Protein AF-A0AAN8ZXE7-F1 (afdb_monomer_lite)

Foldseek 3Di:
DQVVCVVVPDDDDDDDPPPPCPLQVQQPALEAEDDHQDPCPHDPVSHHVNHHYHYPHDYDDD

Sequence (62 aa):
MAELLKWHHATVTTCHSRTADLEGTVRSADILVVGIGSPEFVKGTWVKPGAVVIDCGINSIP

pLDDT: mean 97.3, std 2.27, range [83.62, 98.69]

Organism: Halocaridina rubra (NCBI:txid373956)

Radius of gyration: 12.11 Å; chains: 1; bounding box: 30×28×23 Å

Secondary structure (DSSP, 8-state):
-HHHHHHTT-------TT-TTHHHHHHH-SEEEE----TT-S-GGGSPTT-EEEE-------

InterPro domains:
  IPR020631 Tetrahydrofolate dehydrogenase/cyclohydrolase, NAD(P)-binding domain [PF02882] (1-61)
  IPR036291 NAD(P)-binding domain superfamily [SSF51735] (1-61)

Structure (mmCIF, N/CA/C/O backbone):
data_AF-A0AAN8ZXE7-F1
#
_entry.id   AF-A0AAN8ZXE7-F1
#
loop_
_atom_site.group_PDB
_atom_site.id
_atom_site.type_symbol
_atom_site.label_atom_id
_atom_site.label_alt_id
_atom_site.label_comp_id
_atom_site.label_asym_id
_atom_site.label_entity_id
_atom_site.label_seq_id
_atom_site.pdbx_PDB_ins_code
_atom_site.Cartn_x
_atom_site.Cartn_y
_atom_site.Cartn_z
_atom_site.occupancy
_atom_site.B_iso_or_equiv
_atom_site.auth_seq_id
_atom_site.auth_comp_id
_atom_site.auth_asym_id
_atom_site.auth_atom_id
_atom_site.pdbx_PDB_model_num
ATOM 1 N N . MET A 1 1 ? 0.791 4.429 -12.705 1.00 93.12 1 MET 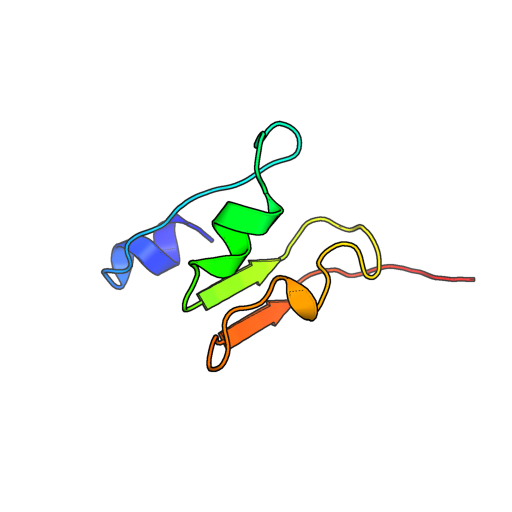A N 1
ATOM 2 C CA . MET A 1 1 ? -0.423 3.879 -12.063 1.00 93.12 1 MET A CA 1
ATOM 3 C C . MET A 1 1 ? -1.375 4.961 -11.566 1.00 93.12 1 MET A C 1
ATOM 5 O O . MET A 1 1 ? -2.530 4.929 -11.960 1.00 93.12 1 MET A O 1
ATOM 9 N N . ALA A 1 2 ? -0.912 5.924 -10.755 1.00 96.25 2 ALA A N 1
ATOM 10 C CA . ALA A 1 2 ? -1.777 6.946 -10.150 1.00 96.25 2 ALA A CA 1
ATOM 11 C C . ALA A 1 2 ? -2.678 7.698 -11.150 1.00 96.25 2 ALA A C 1
ATOM 13 O O . ALA A 1 2 ? -3.851 7.903 -10.861 1.00 96.25 2 ALA A O 1
ATOM 14 N N . GLU A 1 3 ? -2.162 8.060 -12.332 1.00 98.44 3 GLU A N 1
ATOM 15 C CA . GLU A 1 3 ? -2.981 8.705 -13.366 1.00 98.44 3 GLU A CA 1
ATOM 16 C C . GLU A 1 3 ? -4.142 7.815 -13.817 1.00 98.44 3 GLU A C 1
ATOM 18 O O . GLU A 1 3 ? -5.280 8.227 -13.664 1.00 98.44 3 GLU A O 1
ATOM 23 N N . LEU A 1 4 ? -3.908 6.574 -14.259 1.00 98.44 4 LEU A N 1
ATOM 24 C CA . LEU A 1 4 ? -4.983 5.676 -14.721 1.00 98.44 4 LEU A CA 1
ATOM 25 C C . LEU A 1 4 ? -6.165 5.615 -13.737 1.00 98.44 4 LEU A C 1
ATOM 27 O O . LEU A 1 4 ? -7.313 5.762 -14.141 1.00 98.44 4 LEU A O 1
ATOM 31 N N . LEU A 1 5 ? -5.881 5.486 -12.439 1.00 98.44 5 LEU A N 1
ATOM 32 C CA . LEU A 1 5 ? -6.911 5.451 -11.398 1.00 98.44 5 LEU A CA 1
ATOM 33 C C . LEU A 1 5 ? -7.668 6.786 -11.266 1.00 98.44 5 LEU A C 1
ATOM 35 O O . LEU A 1 5 ? -8.893 6.783 -11.172 1.00 98.44 5 LEU A O 1
ATOM 39 N N . LYS A 1 6 ? -6.973 7.931 -11.318 1.00 98.31 6 LYS A N 1
ATOM 40 C CA . LYS A 1 6 ? -7.611 9.263 -11.292 1.00 98.31 6 LYS A CA 1
ATOM 41 C C . LYS A 1 6 ? -8.471 9.530 -12.527 1.00 98.31 6 LYS A C 1
ATOM 43 O O . LYS A 1 6 ? -9.545 10.110 -12.403 1.00 98.31 6 LYS A O 1
ATOM 48 N N . TRP A 1 7 ? -8.019 9.102 -13.705 1.00 98.69 7 TRP A N 1
ATOM 49 C CA . TRP A 1 7 ? -8.777 9.227 -14.955 1.00 98.69 7 TRP A CA 1
ATOM 50 C C . TRP A 1 7 ? -10.071 8.399 -14.924 1.00 98.69 7 TRP A C 1
ATOM 52 O O . TRP A 1 7 ? -11.050 8.780 -15.553 1.00 98.69 7 TRP A O 1
ATOM 62 N N . HIS A 1 8 ? -10.102 7.328 -14.125 1.00 98.44 8 HIS A N 1
ATOM 63 C CA . HIS A 1 8 ? -11.303 6.554 -13.796 1.00 98.44 8 HIS A CA 1
ATOM 64 C C . HIS A 1 8 ? -11.977 6.995 -12.479 1.00 98.44 8 HIS A C 1
ATOM 66 O O . HIS A 1 8 ? -12.711 6.223 -11.866 1.00 98.44 8 HIS A O 1
ATOM 72 N N . HIS A 1 9 ? -11.759 8.245 -12.059 1.00 98.25 9 HIS A N 1
ATOM 73 C CA . HIS A 1 9 ? -12.441 8.911 -10.942 1.00 98.25 9 HIS A CA 1
ATOM 74 C C . HIS A 1 9 ? -12.188 8.336 -9.537 1.00 98.25 9 HIS A C 1
ATOM 76 O O . HIS A 1 9 ? -12.954 8.616 -8.615 1.00 98.25 9 HIS A O 1
ATOM 82 N N . ALA A 1 10 ? -11.104 7.588 -9.325 1.00 98.62 10 ALA A N 1
ATOM 83 C CA . ALA A 1 10 ? -10.702 7.190 -7.978 1.00 98.62 10 ALA A CA 1
ATOM 84 C C . ALA A 1 10 ? -10.042 8.352 -7.208 1.00 98.62 10 ALA A C 1
ATOM 86 O O . ALA A 1 10 ? -9.301 9.159 -7.778 1.00 98.62 10 ALA A O 1
ATOM 87 N N . THR A 1 11 ? -10.227 8.394 -5.884 1.00 98.50 11 THR A N 1
ATOM 88 C CA . THR A 1 11 ? -9.347 9.157 -4.985 1.00 98.50 11 THR A CA 1
ATOM 89 C C . THR A 1 11 ? -8.063 8.363 -4.773 1.00 98.50 11 THR A C 1
ATOM 91 O O . THR A 1 11 ? -8.107 7.209 -4.356 1.00 98.50 11 THR A O 1
ATOM 94 N N . VAL A 1 12 ? -6.914 8.966 -5.080 1.00 98.44 12 VAL A N 1
ATOM 95 C CA . VAL A 1 12 ? -5.629 8.256 -5.103 1.00 98.44 12 VAL A CA 1
ATOM 96 C C . VAL A 1 12 ? -4.661 8.848 -4.089 1.00 98.44 12 VAL A C 1
ATOM 98 O O . VAL A 1 12 ? -4.282 10.013 -4.197 1.00 98.44 12 VAL A O 1
ATOM 101 N N . THR A 1 13 ? -4.179 8.004 -3.178 1.00 98.69 13 THR A N 1
ATOM 102 C CA . THR A 1 13 ? -3.022 8.285 -2.319 1.00 98.69 13 THR A CA 1
ATOM 103 C C . THR A 1 13 ? -1.803 7.560 -2.879 1.00 98.69 13 THR A C 1
ATOM 105 O O . THR A 1 13 ? -1.844 6.355 -3.112 1.00 98.69 13 THR A O 1
ATOM 108 N N . THR A 1 14 ? -0.708 8.286 -3.119 1.00 98.19 14 THR A N 1
ATOM 109 C CA . THR A 1 14 ? 0.564 7.689 -3.562 1.00 98.19 14 THR A CA 1
ATOM 110 C C . THR A 1 14 ? 1.519 7.583 -2.378 1.00 98.19 14 THR A C 1
ATOM 112 O O . THR A 1 14 ? 1.857 8.595 -1.768 1.00 98.19 14 THR A O 1
ATOM 115 N N . CYS A 1 15 ? 1.966 6.367 -2.070 1.00 98.44 15 CYS A N 1
ATOM 116 C CA . CYS A 1 15 ? 2.922 6.087 -0.997 1.00 98.44 15 CYS A CA 1
ATOM 117 C C . CYS A 1 15 ? 4.326 5.797 -1.542 1.00 98.44 15 CYS A C 1
ATOM 119 O O . CYS A 1 15 ? 4.500 5.482 -2.719 1.00 98.44 15 CYS A O 1
ATOM 121 N N . HIS A 1 16 ? 5.333 5.888 -0.674 1.00 97.56 16 HIS A N 1
ATOM 122 C CA . HIS A 1 16 ? 6.727 5.567 -0.986 1.00 97.56 16 HIS A CA 1
ATOM 123 C C . HIS A 1 16 ? 7.529 5.280 0.294 1.00 97.56 16 HIS A C 1
ATOM 125 O O . HIS A 1 16 ? 7.003 5.313 1.403 1.00 97.56 16 HIS A O 1
ATOM 131 N N . SER A 1 17 ? 8.840 5.071 0.155 1.00 97.56 17 SER A N 1
ATOM 132 C CA . SER A 1 17 ? 9.779 4.740 1.242 1.00 97.56 17 SER A CA 1
ATOM 133 C C . SER A 1 17 ? 9.881 5.755 2.391 1.00 97.56 17 SER A C 1
ATOM 135 O O . SER A 1 17 ? 10.577 5.495 3.364 1.00 97.56 17 SER A O 1
ATOM 137 N N . ARG A 1 18 ? 9.219 6.915 2.292 1.00 98.00 18 ARG A N 1
ATOM 138 C CA . ARG A 1 18 ? 9.189 7.946 3.348 1.00 98.00 18 ARG A CA 1
ATOM 139 C C . ARG A 1 18 ? 7.770 8.247 3.842 1.00 98.00 18 ARG A C 1
ATOM 141 O O . ARG A 1 18 ? 7.569 9.236 4.538 1.00 98.00 18 ARG A O 1
ATOM 148 N N . THR A 1 19 ? 6.780 7.440 3.464 1.00 98.19 19 THR A N 1
ATOM 149 C CA . THR A 1 19 ? 5.434 7.522 4.039 1.00 98.19 19 THR A CA 1
ATOM 150 C C . THR A 1 19 ? 5.509 7.074 5.498 1.00 98.19 19 THR A C 1
ATOM 152 O O . THR A 1 19 ? 5.858 5.927 5.760 1.00 98.19 19 THR A O 1
ATOM 155 N N . ALA A 1 20 ? 5.224 7.984 6.435 1.00 97.88 20 ALA A N 1
ATOM 156 C CA . ALA A 1 20 ? 5.414 7.747 7.869 1.00 97.88 20 ALA A CA 1
ATOM 157 C C . ALA A 1 20 ? 4.534 6.609 8.414 1.00 97.88 20 ALA A C 1
ATOM 159 O O . ALA A 1 20 ? 5.030 5.748 9.133 1.00 97.88 20 ALA A O 1
ATOM 160 N N . ASP A 1 21 ? 3.255 6.586 8.033 1.00 97.81 21 ASP A N 1
ATOM 161 C CA . ASP A 1 21 ? 2.305 5.529 8.394 1.00 97.81 21 ASP A CA 1
ATOM 162 C C . ASP A 1 21 ? 1.804 4.811 7.136 1.00 97.81 21 ASP A C 1
ATOM 164 O O . ASP A 1 21 ? 0.704 5.047 6.622 1.00 97.81 21 ASP A O 1
ATOM 168 N N . LEU A 1 22 ? 2.676 3.972 6.574 1.00 98.25 22 LEU A N 1
ATOM 169 C CA . LEU A 1 22 ? 2.342 3.191 5.388 1.00 98.25 22 LEU A CA 1
ATOM 170 C C . LEU A 1 22 ? 1.240 2.167 5.684 1.00 98.25 22 LEU A C 1
ATOM 172 O O . LEU A 1 22 ? 0.321 2.021 4.883 1.00 98.25 22 LEU A O 1
ATOM 176 N N . GLU A 1 23 ? 1.307 1.495 6.835 1.00 98.06 23 GLU A N 1
ATOM 177 C CA . GLU A 1 23 ? 0.322 0.491 7.241 1.00 98.06 23 GLU A CA 1
ATOM 178 C C . GLU A 1 23 ? -1.079 1.100 7.378 1.00 98.06 23 GLU A C 1
ATOM 180 O O . GLU A 1 23 ? -2.024 0.597 6.767 1.00 98.06 23 GLU A O 1
ATOM 185 N N . GLY A 1 24 ? -1.227 2.201 8.122 1.00 98.44 24 GLY A N 1
ATOM 186 C CA . GLY A 1 24 ? -2.511 2.881 8.286 1.00 98.44 24 GLY A CA 1
ATOM 187 C C . GLY A 1 24 ? -3.070 3.399 6.963 1.00 98.44 24 GLY A C 1
ATOM 188 O O . GLY A 1 24 ? -4.270 3.279 6.709 1.00 98.44 24 GLY A O 1
ATOM 189 N N . THR A 1 25 ? -2.203 3.876 6.064 1.00 98.25 25 THR A N 1
ATOM 190 C CA . THR A 1 25 ? -2.626 4.286 4.718 1.00 98.25 25 THR A CA 1
ATOM 191 C C . THR A 1 25 ? -3.165 3.096 3.915 1.00 98.25 25 THR A C 1
ATOM 193 O O . THR A 1 25 ? -4.259 3.181 3.354 1.00 98.25 25 THR A O 1
ATOM 196 N N . VAL A 1 26 ? -2.452 1.963 3.906 1.00 98.44 26 VAL A N 1
ATOM 197 C CA . VAL A 1 26 ? -2.877 0.729 3.218 1.00 98.44 26 VAL A CA 1
ATOM 198 C C . VAL A 1 26 ? -4.223 0.215 3.748 1.00 98.44 26 VAL A C 1
ATOM 200 O O . VAL A 1 26 ? -5.073 -0.180 2.950 1.00 98.44 26 VAL A O 1
ATOM 203 N N . ARG A 1 27 ? -4.470 0.306 5.063 1.00 98.44 27 ARG A N 1
ATOM 204 C CA . ARG A 1 27 ? -5.737 -0.109 5.704 1.00 98.44 27 ARG A CA 1
ATOM 205 C C . ARG A 1 27 ? -6.970 0.649 5.213 1.00 98.44 27 ARG A C 1
ATOM 207 O O . ARG A 1 27 ? -8.086 0.163 5.386 1.00 98.44 27 ARG A O 1
ATOM 214 N N . SER A 1 28 ? -6.793 1.827 4.620 1.00 98.00 28 SER A N 1
ATOM 215 C CA . SER A 1 28 ? -7.896 2.640 4.095 1.00 98.00 28 SER A CA 1
ATOM 216 C C . SER A 1 28 ? -8.222 2.384 2.620 1.00 98.00 28 SER A C 1
ATOM 218 O O . SER A 1 28 ? -9.280 2.805 2.158 1.00 98.00 28 SER A O 1
ATOM 220 N N . ALA A 1 29 ? -7.352 1.688 1.881 1.00 98.44 29 ALA A N 1
ATOM 221 C CA . ALA A 1 29 ? -7.473 1.545 0.435 1.00 98.44 29 ALA A CA 1
ATOM 222 C C . ALA A 1 29 ? -8.504 0.476 0.032 1.00 98.44 29 ALA A C 1
ATOM 224 O O . ALA A 1 29 ? -8.420 -0.673 0.460 1.00 98.44 29 ALA A O 1
ATOM 225 N N . ASP A 1 30 ? -9.439 0.840 -0.850 1.00 98.69 30 ASP A N 1
ATOM 226 C CA . ASP A 1 30 ? -10.347 -0.112 -1.515 1.00 98.69 30 ASP A CA 1
ATOM 227 C C . ASP A 1 30 ? -9.657 -0.872 -2.659 1.00 98.69 30 ASP A C 1
ATOM 229 O O . ASP A 1 30 ? -9.972 -2.028 -2.936 1.00 98.69 30 ASP A O 1
ATOM 233 N N . ILE A 1 31 ? -8.697 -0.221 -3.321 1.00 98.62 31 ILE A N 1
ATOM 234 C CA . ILE A 1 31 ? -7.836 -0.807 -4.349 1.00 98.62 31 ILE A CA 1
ATOM 235 C C . ILE A 1 31 ? -6.392 -0.530 -3.944 1.00 98.62 31 ILE A C 1
ATOM 237 O O . ILE A 1 31 ? -5.985 0.627 -3.830 1.00 98.62 31 ILE A O 1
ATOM 241 N N . LEU A 1 32 ? -5.611 -1.590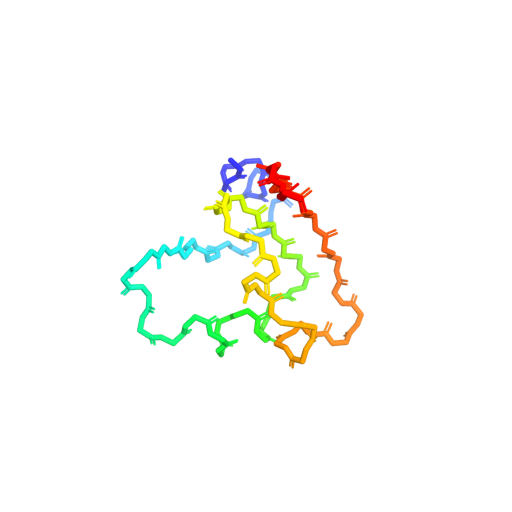 -3.755 1.00 98.62 32 LEU A N 1
ATOM 242 C CA . LEU A 1 32 ? -4.202 -1.517 -3.399 1.00 98.62 32 LEU A CA 1
ATOM 243 C C . LEU A 1 32 ? -3.343 -2.032 -4.553 1.00 98.62 32 LEU A C 1
ATOM 245 O O . LEU A 1 32 ? -3.428 -3.201 -4.918 1.00 98.62 32 LEU A O 1
ATOM 249 N N . VAL A 1 33 ? -2.480 -1.171 -5.094 1.00 98.56 33 VAL A N 1
ATOM 250 C CA . VAL A 1 33 ? -1.486 -1.553 -6.108 1.00 98.56 33 VAL A CA 1
ATOM 251 C C . VAL A 1 33 ? -0.096 -1.503 -5.487 1.00 98.56 33 VAL A C 1
ATOM 253 O O . VAL A 1 33 ? 0.339 -0.440 -5.044 1.00 98.56 33 VAL A O 1
ATOM 256 N N . VAL A 1 34 ? 0.610 -2.633 -5.473 1.00 98.06 34 VAL A N 1
ATOM 257 C CA . VAL A 1 34 ? 1.932 -2.768 -4.847 1.00 98.06 34 VAL A CA 1
ATOM 258 C C . VAL A 1 34 ? 2.986 -3.027 -5.918 1.00 98.06 34 VAL A C 1
ATOM 260 O O . VAL A 1 34 ? 2.899 -3.989 -6.666 1.00 98.06 34 VAL A O 1
ATOM 263 N N . GLY A 1 35 ? 4.002 -2.168 -5.996 1.00 96.31 35 GLY A N 1
ATOM 264 C CA . GLY A 1 35 ? 5.073 -2.259 -6.997 1.00 96.31 35 GLY A CA 1
ATOM 265 C C . GLY A 1 35 ? 6.433 -1.891 -6.417 1.00 96.31 35 GLY A C 1
ATOM 266 O O . GLY A 1 35 ? 7.117 -1.028 -6.955 1.00 96.31 35 GLY A O 1
ATOM 267 N N . ILE A 1 36 ? 6.780 -2.479 -5.268 1.00 95.44 36 ILE A N 1
ATOM 268 C CA . ILE A 1 36 ? 7.945 -2.071 -4.460 1.00 95.44 36 ILE A CA 1
ATOM 269 C C . ILE A 1 36 ? 9.175 -2.977 -4.603 1.00 95.44 36 ILE A C 1
ATOM 271 O O . ILE A 1 36 ? 10.237 -2.602 -4.120 1.00 95.44 36 ILE A O 1
ATOM 275 N N . GLY A 1 37 ? 9.049 -4.1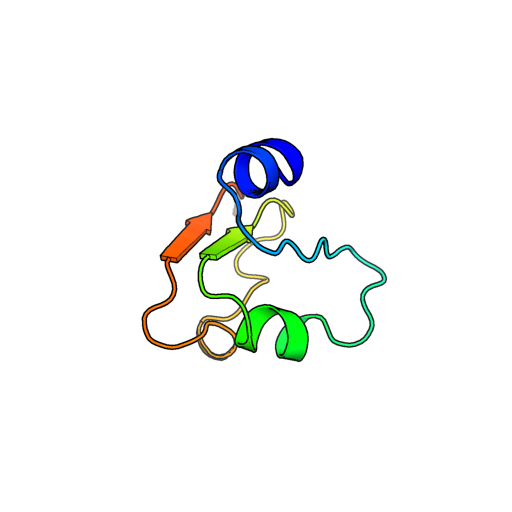51 -5.235 1.00 94.88 37 GLY A N 1
ATOM 276 C CA . GLY A 1 37 ? 10.181 -5.069 -5.448 1.00 94.88 37 GLY A CA 1
ATOM 277 C C . GLY A 1 37 ? 10.829 -5.578 -4.154 1.00 94.88 37 GLY A C 1
ATOM 278 O O . GLY A 1 37 ? 12.041 -5.760 -4.103 1.00 94.88 37 GLY A O 1
ATOM 279 N N . SER A 1 38 ? 10.031 -5.743 -3.096 1.00 95.31 38 SER A N 1
ATOM 280 C CA . SER A 1 38 ? 10.457 -6.340 -1.830 1.00 95.31 38 SER A CA 1
ATOM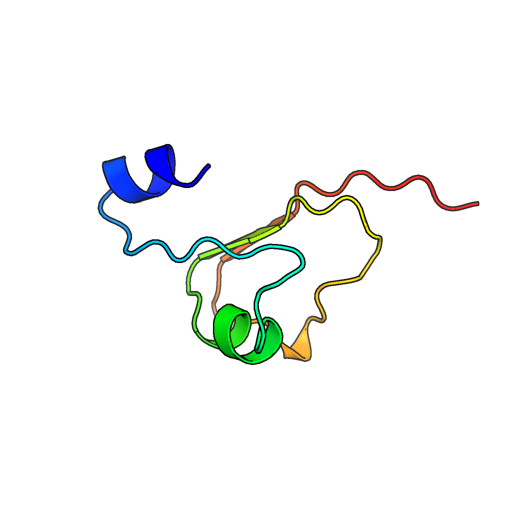 281 C C . SER A 1 38 ? 9.503 -7.486 -1.487 1.00 95.31 38 SER A C 1
ATOM 283 O O . SER A 1 38 ? 8.292 -7.237 -1.392 1.00 95.31 38 SER A O 1
ATOM 285 N N . PRO A 1 39 ? 9.998 -8.732 -1.356 1.00 96.19 39 PRO A N 1
ATOM 286 C CA . PRO A 1 39 ? 9.148 -9.901 -1.178 1.00 96.19 39 PRO A CA 1
ATOM 287 C C . PRO A 1 39 ? 8.354 -9.801 0.125 1.00 96.19 39 PRO A C 1
ATOM 289 O O . PRO A 1 39 ? 8.895 -9.460 1.175 1.00 96.19 39 PRO A O 1
ATOM 292 N N . GLU A 1 40 ? 7.053 -10.091 0.039 1.00 95.44 40 GLU A N 1
ATOM 293 C CA . GLU A 1 40 ? 6.133 -10.191 1.184 1.00 95.44 40 GLU A CA 1
ATOM 294 C C . GLU A 1 40 ? 6.076 -8.949 2.091 1.00 95.44 40 GLU A C 1
ATOM 296 O O . GLU A 1 40 ? 5.675 -9.035 3.255 1.00 95.44 40 GLU A O 1
ATOM 301 N N . PHE A 1 41 ? 6.506 -7.784 1.602 1.00 97.06 41 PHE A N 1
ATOM 302 C CA . PHE A 1 41 ? 6.652 -6.597 2.442 1.00 97.06 41 PHE A CA 1
ATOM 303 C C . PHE A 1 41 ? 5.303 -6.092 2.972 1.00 97.06 41 PHE A C 1
ATOM 305 O O . PHE A 1 41 ? 5.167 -5.854 4.172 1.00 97.06 41 PHE A O 1
ATOM 312 N N . VAL A 1 42 ? 4.291 -5.970 2.105 1.00 97.44 42 VAL A N 1
ATOM 313 C CA . VAL A 1 42 ? 2.928 -5.606 2.522 1.00 97.44 42 VAL A CA 1
ATOM 314 C C . VAL A 1 42 ? 2.264 -6.825 3.156 1.00 97.44 42 VAL A C 1
ATOM 316 O O . VAL A 1 42 ? 2.124 -7.866 2.517 1.00 97.44 42 VAL A O 1
ATOM 319 N N . LYS A 1 43 ? 1.845 -6.704 4.418 1.00 97.69 43 LYS A N 1
ATOM 320 C CA . LYS A 1 43 ? 1.231 -7.813 5.156 1.00 97.69 43 LYS A CA 1
ATOM 321 C C . LYS A 1 43 ? -0.270 -7.880 4.901 1.00 97.69 43 LYS A C 1
ATOM 323 O O . LYS A 1 43 ? -0.943 -6.856 4.845 1.00 97.69 43 LYS A O 1
ATOM 328 N N . GLY A 1 44 ? -0.818 -9.095 4.837 1.00 97.12 44 GLY A N 1
ATOM 329 C CA . GLY A 1 44 ? -2.262 -9.302 4.667 1.00 97.12 44 GLY A CA 1
ATOM 330 C C . GLY A 1 44 ? -3.099 -8.643 5.769 1.00 97.12 44 GLY A C 1
ATOM 331 O O . GLY A 1 44 ? -4.192 -8.159 5.503 1.00 97.12 44 GLY A O 1
ATOM 332 N N . THR A 1 45 ? -2.558 -8.526 6.986 1.00 97.88 45 THR A N 1
ATOM 333 C CA . THR A 1 45 ? -3.211 -7.831 8.108 1.00 97.88 45 THR A CA 1
ATOM 334 C C . THR A 1 45 ? -3.370 -6.326 7.892 1.00 97.88 45 THR A C 1
ATOM 336 O O . THR A 1 45 ? -4.173 -5.715 8.596 1.00 97.88 45 THR A O 1
ATOM 339 N N . TRP A 1 46 ? -2.628 -5.726 6.956 1.00 98.25 46 TRP A N 1
ATOM 340 C CA . TRP A 1 46 ? -2.738 -4.313 6.588 1.00 98.25 46 TRP A CA 1
ATOM 341 C C . TRP A 1 46 ? -3.867 -4.070 5.586 1.00 98.25 46 TRP A C 1
ATOM 343 O O . TRP A 1 46 ? -4.362 -2.955 5.489 1.00 98.25 46 TRP A O 1
ATOM 353 N N . VAL A 1 47 ? -4.272 -5.090 4.827 1.00 98.25 47 VAL A N 1
ATOM 354 C CA . VAL A 1 47 ? -5.233 -4.950 3.729 1.00 98.25 47 VAL A CA 1
ATOM 355 C C . VAL A 1 47 ? -6.654 -4.849 4.281 1.00 98.25 47 VAL A C 1
ATOM 357 O O . VAL A 1 47 ? -7.070 -5.641 5.129 1.00 98.25 47 VAL A O 1
ATOM 360 N N . LYS A 1 48 ? -7.421 -3.873 3.787 1.00 98.44 48 LYS A N 1
ATOM 361 C CA . LYS A 1 48 ? -8.836 -3.705 4.132 1.00 98.44 48 LYS A CA 1
ATOM 362 C C . LYS A 1 48 ? -9.647 -4.940 3.696 1.00 98.44 48 LYS A C 1
ATOM 364 O O . LYS A 1 48 ? -9.524 -5.361 2.544 1.00 98.44 48 LYS A O 1
ATOM 369 N N . PRO A 1 49 ? -10.513 -5.513 4.554 1.00 98.12 49 PRO A N 1
ATOM 370 C CA . PRO A 1 49 ? -11.423 -6.575 4.132 1.00 98.12 49 PRO A CA 1
ATOM 371 C C . PRO A 1 49 ? -12.279 -6.138 2.934 1.00 98.12 49 PRO A C 1
ATOM 373 O O . PRO A 1 49 ? -12.911 -5.084 2.974 1.00 98.12 49 PRO A O 1
ATOM 376 N N . GLY A 1 50 ? -12.290 -6.949 1.872 1.00 97.81 50 GLY A N 1
ATOM 377 C CA . GLY A 1 50 ? -13.000 -6.647 0.623 1.00 97.81 50 GLY A CA 1
ATOM 378 C C . GLY A 1 50 ? -12.230 -5.773 -0.376 1.00 97.81 50 GLY A C 1
ATOM 379 O O . GLY A 1 50 ? -12.762 -5.507 -1.451 1.00 97.81 50 GLY A O 1
ATOM 380 N N . ALA A 1 51 ? -11.000 -5.348 -0.065 1.00 98.62 51 ALA A N 1
ATOM 381 C CA . ALA A 1 51 ? -10.170 -4.616 -1.016 1.00 98.62 51 ALA A CA 1
ATOM 382 C C . ALA A 1 51 ? -9.677 -5.496 -2.170 1.00 98.62 51 ALA A C 1
ATOM 384 O O . ALA A 1 51 ? -9.405 -6.689 -2.009 1.00 98.62 51 ALA A O 1
ATOM 385 N N . VAL A 1 52 ? -9.492 -4.870 -3.331 1.00 98.69 52 VAL A N 1
ATOM 386 C CA . VAL A 1 52 ? -8.822 -5.475 -4.484 1.00 98.69 52 VAL A CA 1
ATOM 387 C C . VAL A 1 52 ? -7.319 -5.239 -4.364 1.00 98.69 52 VAL A C 1
ATOM 389 O O . VAL A 1 52 ? -6.881 -4.097 -4.221 1.00 98.69 52 VAL A O 1
ATOM 392 N N . VAL A 1 53 ? -6.521 -6.305 -4.457 1.00 98.38 53 VAL A N 1
ATOM 393 C CA . VAL A 1 53 ? -5.052 -6.233 -4.412 1.00 98.38 53 VAL A CA 1
ATOM 394 C C . VAL A 1 53 ? -4.469 -6.555 -5.785 1.00 98.38 53 VAL A C 1
ATOM 396 O O . VAL A 1 53 ? -4.767 -7.597 -6.364 1.00 98.38 53 VAL A O 1
ATOM 399 N N . ILE A 1 54 ? -3.623 -5.659 -6.292 1.00 98.44 54 ILE A N 1
ATOM 400 C CA . ILE A 1 54 ? -2.850 -5.821 -7.525 1.00 98.44 54 ILE A CA 1
ATOM 401 C C . ILE A 1 54 ? -1.368 -5.825 -7.138 1.00 98.44 54 ILE A C 1
ATOM 403 O O . ILE A 1 54 ? -0.805 -4.778 -6.811 1.00 98.44 54 ILE A O 1
ATOM 407 N N . ASP A 1 55 ? -0.741 -7.000 -7.163 1.00 97.31 55 ASP A N 1
ATOM 408 C CA . ASP A 1 55 ? 0.683 -7.163 -6.862 1.00 97.31 55 ASP A CA 1
ATOM 409 C C . ASP A 1 55 ? 1.505 -7.193 -8.159 1.00 97.31 55 ASP A C 1
ATOM 411 O O . ASP A 1 55 ? 1.331 -8.063 -9.011 1.00 97.31 55 ASP A O 1
ATOM 415 N N . CYS A 1 56 ? 2.377 -6.201 -8.327 1.00 96.69 56 CYS A N 1
ATOM 416 C CA . CYS A 1 56 ? 3.314 -6.085 -9.442 1.00 96.69 56 CYS A CA 1
ATOM 417 C C . CYS A 1 56 ? 4.750 -6.466 -9.039 1.00 96.69 56 CYS A C 1
ATOM 419 O O . CYS A 1 56 ? 5.676 -6.284 -9.831 1.00 96.69 56 CYS A O 1
ATOM 421 N N . GLY A 1 57 ? 4.967 -6.924 -7.803 1.00 94.50 57 GLY A N 1
ATOM 422 C CA . GLY A 1 57 ? 6.268 -7.318 -7.286 1.00 94.50 57 GLY A CA 1
ATOM 423 C C . GLY A 1 57 ? 6.785 -8.583 -7.962 1.00 94.50 57 GLY A C 1
ATOM 424 O O . GLY A 1 57 ? 6.200 -9.653 -7.845 1.00 94.50 57 GLY A O 1
ATOM 425 N N . ILE A 1 58 ? 7.932 -8.474 -8.629 1.00 96.81 58 ILE A N 1
ATOM 426 C CA . ILE A 1 58 ? 8.679 -9.622 -9.145 1.00 96.81 58 ILE A CA 1
ATOM 427 C C . ILE A 1 58 ? 9.939 -9.736 -8.299 1.00 96.81 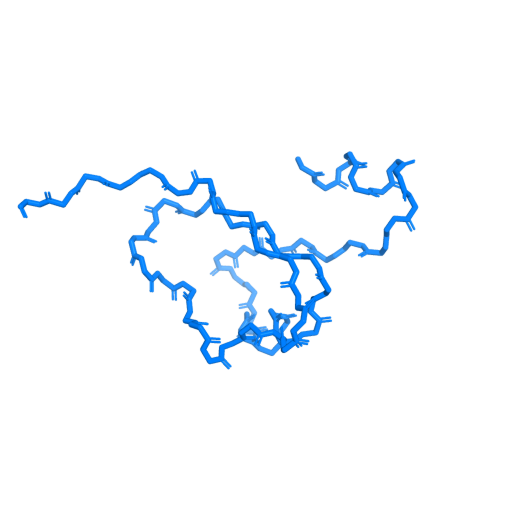58 ILE A C 1
ATOM 429 O O . ILE A 1 58 ? 10.802 -8.862 -8.348 1.00 96.81 58 ILE A O 1
ATOM 433 N N . ASN A 1 59 ? 10.026 -10.798 -7.503 1.00 96.12 59 ASN A N 1
ATOM 434 C CA . ASN A 1 59 ? 11.133 -11.031 -6.583 1.00 96.12 59 ASN A CA 1
ATOM 435 C C . ASN A 1 59 ? 11.727 -12.413 -6.865 1.00 96.12 59 ASN A C 1
ATOM 437 O O . ASN A 1 59 ? 10.992 -13.397 -6.915 1.00 96.12 59 ASN A O 1
ATOM 441 N N . SER A 1 60 ? 13.047 -12.489 -7.038 1.00 94.88 60 SER A N 1
ATOM 442 C CA . SER A 1 60 ? 13.766 -13.765 -7.089 1.00 94.88 60 SER A CA 1
ATOM 443 C C . SER A 1 60 ? 14.194 -14.132 -5.674 1.00 94.88 60 SER A C 1
ATOM 445 O O . SER A 1 60 ? 14.889 -13.351 -5.025 1.00 94.88 60 SER A O 1
ATOM 447 N N . ILE A 1 61 ? 13.788 -15.3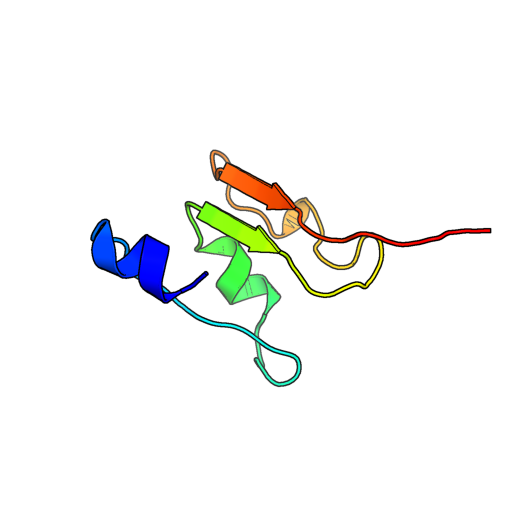07 -5.209 1.00 91.50 61 ILE A N 1
ATOM 448 C CA . ILE A 1 61 ? 14.108 -15.835 -3.879 1.00 91.50 61 ILE A CA 1
ATOM 449 C C . ILE A 1 61 ? 14.978 -17.089 -4.093 1.00 91.50 61 ILE A C 1
ATOM 451 O O . ILE A 1 61 ? 14.655 -17.844 -5.014 1.00 91.50 61 ILE A O 1
ATOM 455 N N . PRO A 1 62 ? 16.092 -17.275 -3.355 1.00 83.62 62 PRO A N 1
ATOM 456 C CA . PRO A 1 62 ? 16.911 -18.488 -3.433 1.00 83.62 62 PRO A CA 1
ATOM 457 C C . PRO A 1 62 ? 16.144 -19.773 -3.110 1.00 83.62 62 PRO A C 1
ATOM 459 O O . PRO A 1 62 ? 15.223 -19.710 -2.263 1.00 83.62 62 PRO A O 1
#